Protein AF-A0A958K4S9-F1 (afdb_monomer_lite)

Sequence (139 aa):
MEEVFLGNISHLLQGVPLVGGSAGDDLQFNKTFVYSRGAFHQDAAVLLLVETNLKVEPFKFQHFKPSDSDMVITSADPKTRRVFEIDGAPAAEEYARILGLPIDDLTPQVFSTYPVMLQIGLNWYVRSIQKVNEDGSLT

Foldseek 3Di:
DVVVVVVVVCVVVPPPDDDDDDADDPLPPPFGWDDDDHDTDGPDDDDDDDDDPDDDDDDDDDPDDDDPDDKDQPDDDVVVGKGQDIPRHGPLVVVCVVVVHDSVPPDQVVQVVDFDWDDDPNDIDTDGFSDQDPNSITD

pLDDT: mean 91.51, std 5.15, range [65.31, 98.38]

Secondary structure (DSSP, 8-state):
-HHHHHHHHHHHSTT----------TT--S---EEETTEEESS---------SS--------S----S----EEEEETTTTEEEEETTEEHHHHHHHHHT--GGG--HHHHHHS-EEEEETTEEEEE----B-TTS-B-

Structure (mmCIF, N/CA/C/O backbone):
data_AF-A0A958K4S9-F1
#
_entry.id   AF-A0A958K4S9-F1
#
loop_
_atom_site.group_PDB
_atom_site.id
_atom_site.type_symbol
_atom_site.label_atom_id
_atom_site.label_alt_id
_atom_site.label_comp_id
_atom_site.label_asym_id
_atom_site.label_entity_id
_atom_site.label_seq_id
_atom_site.pdbx_PDB_ins_code
_atom_site.Cartn_x
_atom_site.Cartn_y
_atom_site.Cartn_z
_atom_site.occupancy
_atom_site.B_iso_or_equiv
_atom_site.auth_seq_id
_atom_site.auth_comp_id
_atom_site.auth_asym_id
_atom_site.auth_atom_id
_atom_site.pdbx_PDB_model_num
ATOM 1 N N . MET A 1 1 ? 9.932 -5.573 1.567 1.00 65.31 1 MET A N 1
ATOM 2 C CA . MET A 1 1 ? 8.831 -4.639 1.242 1.00 65.31 1 MET A CA 1
ATOM 3 C C . MET A 1 1 ? 9.205 -3.870 -0.015 1.00 65.31 1 MET A C 1
ATOM 5 O O . MET A 1 1 ? 10.329 -3.381 -0.077 1.00 65.31 1 MET A O 1
ATOM 9 N N . GLU A 1 2 ? 8.302 -3.790 -0.994 1.00 75.31 2 GLU A N 1
ATOM 10 C CA . GLU A 1 2 ? 8.536 -3.129 -2.290 1.00 75.31 2 GLU A CA 1
ATOM 11 C C . GLU A 1 2 ? 9.056 -1.693 -2.137 1.00 75.31 2 GLU A C 1
ATOM 13 O O . GLU A 1 2 ? 10.042 -1.342 -2.766 1.00 75.31 2 GLU A O 1
ATOM 18 N N . GLU A 1 3 ? 8.476 -0.891 -1.241 1.00 75.56 3 GLU A N 1
ATOM 19 C CA . GLU A 1 3 ? 8.877 0.510 -1.025 1.00 75.56 3 GLU A CA 1
ATOM 20 C C . GLU A 1 3 ? 10.352 0.669 -0.620 1.00 75.56 3 GLU A C 1
ATOM 22 O O . GLU A 1 3 ? 11.029 1.569 -1.110 1.00 75.56 3 GLU A O 1
ATOM 27 N N . VAL A 1 4 ? 10.891 -0.237 0.206 1.00 80.19 4 VAL A N 1
ATOM 28 C CA . VAL A 1 4 ? 12.322 -0.228 0.575 1.00 80.19 4 VAL A CA 1
ATOM 29 C C . VAL A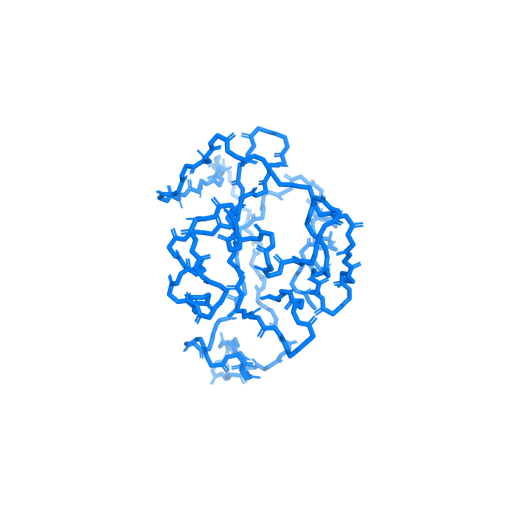 1 4 ? 13.190 -0.621 -0.618 1.00 80.19 4 VAL A C 1
ATOM 31 O O . VAL A 1 4 ? 14.228 -0.009 -0.862 1.00 80.19 4 VAL A O 1
ATOM 34 N N . PHE A 1 5 ? 12.761 -1.629 -1.381 1.00 84.44 5 PHE A N 1
ATOM 35 C CA . PHE A 1 5 ? 13.457 -2.050 -2.594 1.00 84.44 5 PHE A CA 1
ATOM 36 C C . PHE A 1 5 ? 13.496 -0.916 -3.630 1.00 84.44 5 PHE A C 1
ATOM 38 O O . PHE A 1 5 ? 14.576 -0.549 -4.090 1.00 84.44 5 PHE A O 1
ATOM 45 N N . LEU A 1 6 ? 12.349 -0.302 -3.931 1.00 84.00 6 LEU A N 1
ATOM 46 C CA . LEU A 1 6 ? 12.232 0.824 -4.858 1.00 84.00 6 LEU A CA 1
ATOM 47 C C . LEU A 1 6 ? 13.003 2.053 -4.374 1.00 84.00 6 LEU A C 1
ATOM 49 O O . LEU A 1 6 ? 13.672 2.690 -5.182 1.00 84.00 6 LEU A O 1
ATOM 53 N N . GLY A 1 7 ? 12.968 2.364 -3.074 1.00 83.50 7 GLY A N 1
ATOM 54 C CA . GLY A 1 7 ? 13.744 3.460 -2.492 1.00 83.50 7 GLY A CA 1
ATOM 55 C C . GLY A 1 7 ? 15.249 3.279 -2.703 1.00 83.50 7 GLY A C 1
ATOM 56 O O . GLY A 1 7 ? 15.927 4.202 -3.156 1.00 83.50 7 GLY A O 1
ATOM 57 N N . ASN A 1 8 ? 15.761 2.066 -2.472 1.00 87.31 8 ASN A N 1
ATOM 58 C CA . ASN A 1 8 ? 17.168 1.740 -2.704 1.00 87.31 8 ASN A CA 1
ATOM 59 C C . ASN A 1 8 ? 17.541 1.820 -4.192 1.00 87.31 8 ASN A C 1
ATOM 61 O O . ASN A 1 8 ? 18.545 2.438 -4.540 1.00 87.31 8 ASN A O 1
ATOM 65 N N . ILE A 1 9 ? 16.727 1.240 -5.082 1.00 88.38 9 ILE A N 1
ATOM 66 C CA . ILE A 1 9 ? 16.967 1.291 -6.533 1.00 88.38 9 ILE A CA 1
ATOM 67 C C . ILE A 1 9 ? 16.919 2.732 -7.054 1.00 88.38 9 ILE A C 1
ATOM 69 O O . ILE A 1 9 ? 17.806 3.144 -7.799 1.00 88.38 9 ILE A O 1
ATOM 73 N N . SER A 1 10 ? 15.933 3.522 -6.626 1.00 86.12 10 SER A N 1
ATOM 74 C CA . SER A 1 10 ? 15.805 4.931 -7.009 1.00 86.12 10 SER A CA 1
ATOM 75 C C . SER A 1 10 ? 17.003 5.761 -6.560 1.00 86.12 10 SER A C 1
ATOM 77 O O . SER A 1 10 ? 17.419 6.662 -7.286 1.00 86.12 10 SER A O 1
ATOM 79 N N . HIS A 1 11 ? 17.558 5.475 -5.380 1.00 87.12 11 HIS A N 1
ATOM 80 C CA . HIS A 1 11 ? 18.754 6.154 -4.892 1.00 87.12 11 HIS A CA 1
ATOM 81 C C . HIS A 1 11 ? 19.996 5.801 -5.723 1.00 87.12 11 HIS A C 1
ATOM 83 O O . HIS A 1 11 ? 20.815 6.675 -5.998 1.00 87.12 11 HIS A O 1
ATOM 89 N N . LEU A 1 12 ? 20.123 4.543 -6.155 1.00 88.19 12 LEU A N 1
ATOM 90 C CA . LEU A 1 12 ? 21.248 4.074 -6.971 1.00 88.19 12 LEU A CA 1
ATOM 91 C C . LEU A 1 12 ? 21.193 4.589 -8.415 1.00 88.19 12 LEU A C 1
ATOM 93 O O . LEU A 1 12 ? 22.230 4.916 -8.983 1.00 88.19 12 LEU A O 1
ATOM 97 N N . LEU A 1 13 ? 19.998 4.665 -9.007 1.00 87.31 13 LEU A N 1
ATOM 98 C CA . LEU A 1 13 ? 19.804 5.024 -10.417 1.00 87.31 13 LEU A CA 1
ATOM 99 C C . LEU A 1 13 ? 19.567 6.525 -10.661 1.00 87.31 13 LEU A C 1
ATOM 101 O O . LEU A 1 13 ? 19.272 6.905 -11.786 1.00 87.31 13 LEU A O 1
ATOM 105 N N . GLN A 1 14 ? 19.664 7.358 -9.619 1.00 83.25 14 GLN A N 1
ATOM 106 C CA . GLN A 1 14 ? 19.639 8.833 -9.629 1.00 83.25 14 GLN A CA 1
ATOM 107 C C . GLN A 1 14 ? 19.041 9.494 -10.885 1.00 83.25 14 GLN A C 1
ATOM 109 O O . GLN A 1 14 ? 19.751 9.892 -11.806 1.00 83.25 14 GLN A O 1
ATOM 114 N N . GLY A 1 15 ? 17.719 9.669 -10.893 1.00 81.88 15 GLY A N 1
ATOM 115 C CA . GLY A 1 15 ? 17.017 10.411 -11.947 1.00 81.88 15 GLY A CA 1
ATOM 116 C C . GLY A 1 15 ? 16.541 9.567 -13.131 1.00 81.88 15 GLY A C 1
ATOM 117 O O . GLY A 1 15 ? 15.809 10.089 -13.970 1.00 81.88 15 GLY A O 1
ATOM 118 N N . VAL A 1 16 ? 16.870 8.272 -13.186 1.00 88.44 16 VAL A N 1
ATOM 119 C CA . VAL A 1 16 ? 16.235 7.340 -14.130 1.00 88.44 16 VAL A CA 1
ATOM 120 C C . VAL A 1 16 ? 14.779 7.088 -13.704 1.00 88.44 16 VAL A C 1
ATOM 122 O O . VAL A 1 16 ? 14.547 6.681 -12.561 1.00 88.44 16 VAL A O 1
ATOM 125 N N . PRO A 1 17 ? 13.786 7.300 -14.591 1.00 86.88 17 PRO A N 1
ATOM 126 C CA . PRO A 1 17 ? 12.392 6.988 -14.295 1.00 86.88 17 PRO A CA 1
ATOM 127 C C . PRO A 1 17 ? 12.197 5.503 -13.973 1.00 86.88 17 PRO A C 1
ATOM 129 O O . PRO A 1 17 ? 12.688 4.634 -14.692 1.00 86.88 17 PRO A O 1
ATOM 132 N N . LEU A 1 18 ? 11.433 5.214 -12.921 1.00 87.50 18 LEU A N 1
ATOM 133 C CA . LEU A 1 18 ? 11.088 3.854 -12.511 1.00 87.50 18 LEU A CA 1
ATOM 134 C C . LEU A 1 18 ? 9.596 3.605 -12.718 1.00 87.50 18 LEU A C 1
ATOM 136 O O . LEU A 1 18 ? 8.760 4.399 -12.288 1.00 87.50 18 LEU A O 1
ATOM 140 N N . VAL A 1 19 ? 9.270 2.483 -13.358 1.00 88.38 19 VAL A N 1
ATOM 141 C CA . VAL A 1 19 ? 7.898 2.003 -13.553 1.00 88.38 19 VAL A CA 1
ATOM 142 C C . VAL A 1 19 ? 7.860 0.517 -13.218 1.00 88.38 19 VAL A C 1
ATOM 144 O O . VAL A 1 19 ? 8.732 -0.238 -13.641 1.00 88.38 19 VAL A O 1
ATOM 147 N N . GLY A 1 20 ? 6.853 0.100 -12.457 1.00 88.19 20 GLY A N 1
ATOM 148 C CA . GLY A 1 20 ? 6.682 -1.282 -12.028 1.00 88.19 20 GLY A CA 1
ATOM 149 C C . GLY A 1 20 ? 5.554 -1.420 -11.012 1.00 88.19 20 GLY A C 1
ATOM 150 O O . GLY A 1 20 ? 4.744 -0.507 -10.847 1.00 88.19 20 GLY A O 1
ATOM 151 N N . GLY A 1 21 ? 5.522 -2.566 -10.340 1.00 87.44 21 GLY A N 1
ATOM 152 C CA . GLY A 1 21 ? 4.604 -2.844 -9.243 1.00 87.44 21 GLY A CA 1
ATOM 153 C C . GLY A 1 21 ? 4.897 -4.192 -8.588 1.00 87.44 21 GLY A C 1
ATOM 154 O O . GLY A 1 21 ? 5.643 -5.013 -9.133 1.00 87.44 21 GLY A O 1
ATOM 155 N N . SER A 1 22 ? 4.284 -4.430 -7.432 1.00 88.94 22 SER A N 1
ATOM 156 C CA . SER A 1 22 ? 4.290 -5.734 -6.767 1.00 88.94 22 SER A CA 1
ATOM 157 C C . SER A 1 22 ? 3.512 -6.802 -7.536 1.00 88.94 22 SER A C 1
ATOM 159 O O . SER A 1 22 ? 2.521 -6.524 -8.213 1.00 88.94 22 SER A O 1
ATOM 161 N N . ALA A 1 23 ? 3.925 -8.057 -7.358 1.00 91.81 23 ALA A N 1
ATOM 162 C CA . ALA A 1 23 ? 3.098 -9.205 -7.706 1.00 91.81 23 ALA A CA 1
ATOM 163 C C . ALA A 1 23 ? 1.878 -9.285 -6.771 1.00 91.81 23 ALA A C 1
ATOM 165 O O . ALA A 1 23 ? 1.987 -8.974 -5.585 1.00 91.81 23 ALA A O 1
ATOM 166 N N . GLY A 1 24 ? 0.735 -9.717 -7.303 1.00 89.56 24 GLY A N 1
ATOM 167 C CA . GLY A 1 24 ? -0.499 -9.950 -6.549 1.00 89.56 24 GLY A CA 1
ATOM 168 C C . GLY A 1 24 ? -0.878 -11.429 -6.518 1.00 89.56 24 GLY A C 1
ATOM 169 O O . GLY A 1 24 ? -0.353 -12.226 -7.295 1.00 89.56 24 GLY A O 1
ATOM 170 N N . ASP A 1 25 ? -1.793 -11.787 -5.624 1.00 91.25 25 ASP A N 1
ATOM 171 C CA . ASP A 1 25 ? -2.269 -13.157 -5.411 1.00 91.25 25 ASP A CA 1
ATOM 172 C C . ASP A 1 25 ? -3.800 -13.245 -5.354 1.00 91.25 25 ASP A C 1
ATOM 174 O O . ASP A 1 25 ? -4.368 -13.953 -4.530 1.00 91.25 25 ASP A O 1
ATOM 178 N N . ASP A 1 26 ? -4.468 -12.504 -6.242 1.00 87.69 26 ASP A N 1
ATOM 179 C CA . ASP A 1 26 ? -5.932 -12.513 -6.388 1.00 87.69 26 ASP A CA 1
ATOM 180 C C . ASP A 1 26 ? -6.683 -12.200 -5.079 1.00 87.69 26 ASP A C 1
ATOM 182 O O . ASP A 1 26 ? -7.655 -12.855 -4.707 1.00 87.69 26 ASP A O 1
ATOM 186 N N . LEU A 1 27 ? -6.182 -11.196 -4.345 1.00 83.00 27 LEU A N 1
ATOM 187 C CA . LEU A 1 27 ? -6.732 -10.720 -3.067 1.00 83.00 27 LEU A CA 1
ATOM 188 C C . LEU A 1 27 ? -6.743 -11.778 -1.946 1.00 83.00 27 LEU A C 1
ATOM 190 O O . LEU A 1 27 ? -7.425 -11.594 -0.938 1.00 83.00 27 LEU A O 1
ATOM 194 N N . GLN A 1 28 ? -5.985 -12.870 -2.089 1.00 85.38 28 GLN A N 1
ATOM 195 C CA . GLN A 1 28 ? -5.837 -13.882 -1.038 1.00 85.38 28 GLN A CA 1
ATOM 196 C C . GLN A 1 28 ? -4.872 -13.430 0.065 1.00 85.38 28 GLN A C 1
ATOM 198 O O . GLN A 1 28 ? -4.987 -13.885 1.203 1.00 85.38 28 GLN A O 1
ATOM 203 N N . PHE A 1 29 ? -3.932 -12.534 -0.254 1.00 82.44 29 PHE A N 1
ATOM 204 C CA . PHE A 1 29 ? -2.946 -11.960 0.667 1.00 82.44 29 PHE A CA 1
ATOM 205 C C . PHE A 1 29 ? -2.148 -12.999 1.474 1.00 82.44 29 PHE A C 1
ATOM 207 O O . PHE A 1 29 ? -1.806 -12.785 2.636 1.00 82.44 29 PHE A O 1
ATOM 214 N N . ASN A 1 30 ? -1.841 -14.131 0.847 1.00 87.88 30 ASN A N 1
ATOM 215 C CA . ASN A 1 30 ? -1.068 -15.229 1.407 1.00 87.88 30 ASN A CA 1
ATOM 216 C C . ASN A 1 30 ? 0.350 -15.267 0.820 1.00 87.88 30 ASN A C 1
ATOM 218 O O . ASN A 1 30 ? 1.332 -15.222 1.561 1.00 87.88 30 ASN A O 1
ATOM 222 N N . LYS A 1 31 ? 0.478 -15.370 -0.511 1.00 89.88 31 LYS A N 1
ATOM 223 C CA . LYS A 1 31 ? 1.769 -15.562 -1.192 1.00 89.88 31 LYS A CA 1
ATOM 224 C C . LYS A 1 31 ? 1.737 -15.035 -2.615 1.00 89.88 31 LYS A C 1
ATOM 226 O O 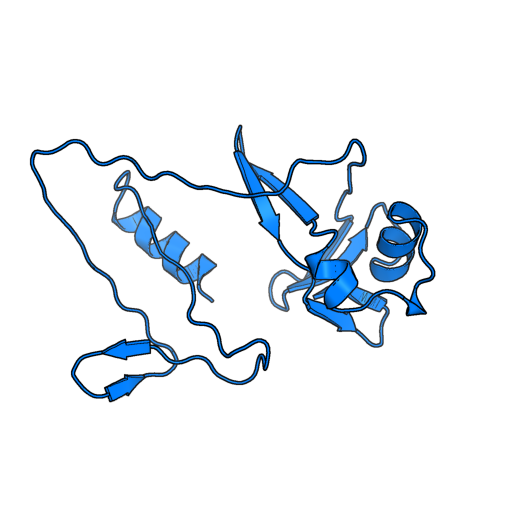. LYS A 1 31 ? 0.926 -15.470 -3.423 1.00 89.88 31 LYS A O 1
ATOM 231 N N . THR A 1 32 ? 2.722 -14.211 -2.948 1.00 93.12 32 THR A N 1
ATOM 232 C CA . THR A 1 32 ? 2.927 -13.692 -4.299 1.00 93.12 32 THR A CA 1
ATOM 233 C C . THR A 1 32 ? 4.148 -14.345 -4.942 1.00 93.12 32 THR A C 1
ATOM 235 O O . THR A 1 32 ? 5.068 -14.809 -4.258 1.00 93.12 32 THR A O 1
ATOM 238 N N . PHE A 1 33 ? 4.141 -14.422 -6.272 1.00 94.06 33 PHE A N 1
ATOM 239 C CA . PHE A 1 33 ? 5.199 -15.064 -7.047 1.00 94.06 33 PHE A CA 1
ATOM 240 C C . PHE A 1 33 ? 5.582 -14.201 -8.242 1.00 94.06 33 PHE A C 1
ATOM 242 O O . PHE A 1 33 ? 4.732 -13.580 -8.877 1.00 94.06 33 PHE A O 1
ATOM 249 N N . VAL A 1 34 ? 6.863 -14.230 -8.595 1.00 94.62 34 VAL A N 1
ATOM 250 C CA . VAL A 1 34 ? 7.376 -13.663 -9.842 1.00 94.62 34 VAL A CA 1
ATOM 251 C C . VAL A 1 34 ? 7.851 -14.806 -10.728 1.00 94.62 34 VAL A C 1
ATOM 253 O O . VAL A 1 34 ? 8.641 -15.647 -10.300 1.00 94.62 34 VAL A O 1
ATOM 256 N N . TYR A 1 35 ? 7.372 -14.857 -11.970 1.00 94.19 35 TYR A N 1
ATOM 257 C CA . TYR A 1 35 ? 7.825 -15.849 -12.940 1.00 94.19 35 TYR A CA 1
ATOM 258 C C . TYR A 1 35 ? 9.042 -15.330 -13.705 1.00 94.19 35 TYR A C 1
ATOM 260 O O . TYR A 1 35 ? 8.999 -14.262 -14.314 1.00 94.19 35 TYR A O 1
ATOM 268 N N . SER A 1 36 ? 10.137 -16.087 -13.688 1.00 95.44 36 SER A N 1
ATOM 269 C CA . SER A 1 36 ? 11.348 -15.748 -14.431 1.00 95.44 36 SER A CA 1
ATOM 270 C C . SER A 1 36 ? 12.146 -17.001 -14.767 1.00 95.44 36 SER A C 1
ATOM 272 O O . SER A 1 36 ? 12.303 -17.900 -13.937 1.00 95.44 36 SER A O 1
ATOM 274 N N . ARG A 1 37 ? 12.671 -17.049 -15.998 1.00 93.88 37 ARG A N 1
ATOM 275 C CA . ARG A 1 37 ? 13.534 -18.134 -16.503 1.00 93.88 37 ARG A CA 1
ATOM 276 C C . ARG A 1 37 ? 12.944 -19.540 -16.314 1.00 93.88 37 ARG A C 1
ATOM 278 O O . ARG A 1 37 ? 13.655 -20.462 -15.929 1.00 93.88 37 ARG A O 1
ATOM 285 N N . GLY A 1 38 ? 11.652 -19.712 -16.583 1.00 96.50 38 GLY A N 1
ATOM 286 C CA . GLY A 1 38 ? 11.015 -21.032 -16.537 1.00 96.50 38 GLY A CA 1
ATOM 287 C C . GLY A 1 38 ? 10.447 -21.446 -15.176 1.00 96.50 38 GLY A C 1
ATOM 288 O O . GLY A 1 38 ? 9.831 -22.504 -15.102 1.00 96.50 38 GLY A O 1
ATOM 289 N N . ALA A 1 39 ? 10.617 -20.647 -14.116 1.00 97.06 39 ALA A N 1
ATOM 290 C CA . ALA A 1 39 ? 10.197 -21.001 -12.759 1.00 97.06 39 ALA A CA 1
ATOM 291 C C . ALA A 1 39 ? 9.516 -19.838 -12.017 1.00 97.06 39 ALA A C 1
ATOM 293 O O . ALA A 1 39 ? 9.717 -18.667 -12.348 1.00 97.06 39 ALA A O 1
ATOM 294 N N . PHE A 1 40 ? 8.726 -20.182 -10.997 1.00 96.44 40 PHE A N 1
ATOM 295 C CA . PHE A 1 40 ? 8.124 -19.234 -10.058 1.00 96.44 40 PHE A CA 1
ATOM 296 C C . PHE A 1 40 ? 9.034 -19.034 -8.848 1.00 96.44 40 PHE A C 1
ATOM 298 O O . PHE A 1 40 ? 9.501 -20.005 -8.254 1.00 96.44 40 PHE A O 1
ATOM 305 N N . HIS A 1 41 ? 9.246 -17.776 -8.472 1.00 95.12 41 HIS A N 1
ATOM 306 C CA . HIS A 1 41 ? 10.113 -17.377 -7.366 1.00 95.12 41 HIS A CA 1
ATOM 307 C C . HIS A 1 41 ? 9.316 -16.583 -6.334 1.00 95.12 41 HIS A C 1
ATOM 309 O O . HIS A 1 41 ? 8.481 -15.753 -6.699 1.00 95.12 41 HIS A O 1
ATOM 315 N N . GLN A 1 42 ? 9.594 -16.831 -5.056 1.00 93.69 42 GLN A N 1
ATOM 316 C CA . GLN A 1 42 ? 9.120 -16.018 -3.934 1.00 93.69 42 GLN A CA 1
ATOM 317 C C . GLN A 1 42 ? 10.228 -15.069 -3.478 1.00 93.69 42 GLN A C 1
ATOM 319 O O . GLN A 1 42 ? 11.397 -15.315 -3.774 1.00 93.69 42 GLN A O 1
ATOM 324 N N . ASP A 1 43 ? 9.858 -13.992 -2.779 1.00 90.88 43 ASP A N 1
ATOM 325 C CA . ASP A 1 43 ? 10.801 -12.997 -2.241 1.00 90.88 43 ASP A CA 1
ATOM 326 C C . ASP A 1 43 ? 11.785 -12.461 -3.296 1.00 90.88 43 ASP A C 1
ATOM 328 O O . ASP A 1 43 ? 12.954 -12.184 -3.030 1.00 90.88 43 ASP A O 1
ATOM 332 N N . ALA A 1 44 ? 11.291 -12.328 -4.527 1.00 92.19 44 ALA A N 1
ATOM 333 C CA . ALA A 1 44 ? 12.076 -11.983 -5.698 1.00 92.19 44 ALA A CA 1
ATOM 334 C C . ALA A 1 44 ? 11.497 -10.760 -6.411 1.00 92.19 44 ALA A C 1
ATOM 336 O O . ALA A 1 44 ? 10.298 -10.490 -6.365 1.00 92.19 44 ALA A O 1
ATOM 337 N N . ALA A 1 45 ? 12.366 -10.051 -7.125 1.00 91.81 45 ALA A N 1
ATOM 338 C CA . ALA A 1 45 ? 12.003 -8.973 -8.031 1.00 91.81 45 ALA A CA 1
ATOM 339 C C . ALA A 1 45 ? 12.727 -9.171 -9.367 1.00 91.81 45 ALA A C 1
ATOM 341 O O . ALA A 1 45 ? 13.847 -9.685 -9.409 1.00 91.81 45 ALA A O 1
ATOM 342 N N . VAL A 1 46 ? 12.094 -8.750 -10.461 1.00 92.06 46 VAL A N 1
ATOM 343 C CA . VAL A 1 46 ? 12.727 -8.671 -11.782 1.00 92.06 46 VAL A CA 1
ATOM 344 C C . VAL A 1 46 ? 12.933 -7.200 -12.109 1.00 92.06 46 VAL A C 1
ATOM 346 O O . VAL A 1 46 ? 11.990 -6.416 -12.065 1.00 92.06 46 VAL A O 1
ATOM 349 N N . LEU A 1 47 ? 14.171 -6.838 -12.436 1.00 91.75 47 LEU A N 1
ATOM 350 C CA . LEU A 1 47 ? 14.550 -5.490 -12.839 1.00 91.75 47 LEU A CA 1
ATOM 351 C C . LEU A 1 47 ? 14.979 -5.506 -14.309 1.00 91.75 47 LEU A C 1
ATOM 353 O O . LEU A 1 47 ? 15.802 -6.334 -14.703 1.00 91.75 47 LEU A O 1
ATOM 357 N N . LEU A 1 48 ? 14.444 -4.575 -15.098 1.00 92.25 48 LEU A N 1
ATOM 358 C CA . LEU A 1 48 ? 14.863 -4.317 -16.472 1.00 92.25 48 LEU A CA 1
ATOM 359 C C . LEU A 1 48 ? 15.385 -2.883 -16.561 1.00 92.25 48 LEU A C 1
ATOM 361 O O . LEU A 1 48 ? 14.646 -1.942 -16.280 1.00 92.25 48 LEU A O 1
ATOM 365 N N . LEU A 1 49 ? 16.643 -2.725 -16.970 1.00 92.25 49 LEU A N 1
ATOM 366 C CA . LEU A 1 49 ? 17.213 -1.426 -17.313 1.00 92.25 49 LEU A CA 1
ATOM 367 C C . LEU A 1 49 ? 17.216 -1.289 -18.834 1.00 92.25 49 LEU A C 1
ATOM 369 O O . LEU A 1 49 ? 17.737 -2.159 -19.532 1.00 92.25 49 LEU A O 1
ATOM 373 N N . VAL A 1 50 ? 16.621 -0.211 -19.337 1.00 92.50 50 VAL A N 1
ATOM 374 C CA . VAL A 1 50 ? 16.534 0.075 -20.770 1.00 92.50 50 VAL A CA 1
ATOM 375 C C . VAL A 1 50 ? 17.296 1.357 -21.058 1.00 92.50 50 VAL A C 1
ATOM 377 O O . VAL A 1 50 ? 16.996 2.401 -20.485 1.00 92.50 50 VAL A O 1
ATOM 380 N N . GLU A 1 51 ? 18.257 1.273 -21.970 1.00 93.00 51 GLU A N 1
ATOM 381 C CA . GLU A 1 51 ? 18.942 2.428 -22.540 1.00 93.00 51 GLU A CA 1
ATOM 382 C C . GLU A 1 51 ? 18.408 2.672 -23.953 1.00 93.00 51 GLU A C 1
ATOM 384 O O . GLU A 1 51 ? 18.281 1.749 -24.760 1.00 93.00 51 GLU A O 1
ATOM 389 N N . THR A 1 52 ? 18.058 3.918 -24.255 1.00 93.56 52 THR A N 1
ATOM 390 C CA . THR A 1 52 ? 17.558 4.313 -25.570 1.00 93.56 52 THR A CA 1
ATOM 391 C C . THR A 1 52 ? 17.894 5.774 -25.846 1.00 93.56 52 THR A C 1
ATOM 393 O O . THR A 1 52 ? 18.036 6.576 -24.927 1.00 93.56 52 THR A O 1
ATOM 396 N N . ASN A 1 53 ? 18.002 6.130 -27.125 1.00 95.81 53 ASN A N 1
ATOM 397 C CA . ASN A 1 53 ? 18.118 7.514 -27.586 1.00 95.81 53 ASN A CA 1
ATOM 398 C C . ASN A 1 53 ? 16.753 8.218 -27.722 1.00 95.81 53 ASN A C 1
ATOM 400 O O . ASN A 1 53 ? 16.701 9.385 -28.111 1.00 95.81 53 ASN A O 1
ATOM 404 N N . LEU A 1 54 ? 15.650 7.516 -27.446 1.00 94.62 54 LEU A N 1
ATOM 405 C CA . LEU A 1 54 ? 14.300 8.070 -27.458 1.00 94.62 54 LEU A CA 1
ATOM 406 C C . LEU A 1 54 ? 13.952 8.718 -26.114 1.00 94.62 54 LEU A C 1
ATOM 408 O O . LEU A 1 54 ? 14.434 8.313 -25.058 1.00 94.62 54 LEU A O 1
ATOM 412 N N . LYS A 1 55 ? 13.049 9.704 -26.144 1.00 90.25 55 LYS A N 1
ATOM 413 C CA . LYS A 1 55 ? 12.468 10.266 -24.921 1.00 90.25 55 LYS A CA 1
ATOM 414 C C . LYS A 1 55 ? 11.533 9.237 -24.281 1.00 90.25 55 LYS A C 1
ATOM 416 O O . LYS A 1 55 ? 10.627 8.740 -24.946 1.00 90.25 55 LYS A O 1
ATOM 421 N N . VAL A 1 56 ? 11.728 8.965 -22.992 1.00 88.81 56 VAL A N 1
ATOM 422 C CA . VAL A 1 56 ? 10.868 8.085 -22.190 1.00 88.81 56 VAL A CA 1
ATOM 423 C C . VAL A 1 56 ? 10.150 8.920 -21.139 1.00 88.81 56 VAL A C 1
ATOM 425 O O . VAL A 1 56 ? 10.791 9.645 -20.381 1.00 88.81 56 VAL A O 1
ATOM 428 N N . GLU A 1 57 ? 8.824 8.807 -21.083 1.00 88.56 57 GLU A N 1
ATOM 429 C CA . GLU A 1 57 ? 7.997 9.473 -20.076 1.00 88.56 57 GLU A CA 1
ATOM 430 C C . GLU A 1 57 ? 7.036 8.463 -19.439 1.00 88.56 57 GLU A C 1
ATOM 432 O O . GLU A 1 57 ? 6.222 7.865 -20.150 1.00 88.56 57 GLU A O 1
ATOM 437 N N . PRO A 1 58 ? 7.108 8.242 -18.114 1.00 86.38 58 PRO A N 1
ATOM 438 C CA . PRO A 1 58 ? 6.109 7.442 -17.430 1.00 86.38 58 PRO A CA 1
ATOM 439 C C . PRO A 1 58 ? 4.781 8.198 -17.422 1.00 86.38 58 PRO A C 1
ATOM 441 O O . PRO A 1 58 ? 4.723 9.383 -17.093 1.00 86.38 58 PRO A O 1
ATOM 444 N N . PHE A 1 59 ? 3.698 7.499 -17.732 1.00 86.31 59 PHE A N 1
ATOM 445 C CA . PHE A 1 59 ? 2.349 8.016 -17.559 1.00 86.31 59 PHE A CA 1
ATOM 446 C C . PHE A 1 59 ? 1.564 7.079 -16.648 1.00 86.31 59 PHE A C 1
ATOM 448 O O . PHE A 1 59 ? 1.799 5.872 -16.603 1.00 86.31 59 PHE A O 1
ATOM 455 N N . LYS A 1 60 ? 0.623 7.651 -15.903 1.00 85.25 60 LYS A N 1
ATOM 456 C CA . LYS A 1 60 ? -0.274 6.918 -15.018 1.00 85.25 60 LYS A CA 1
ATOM 457 C C . LYS A 1 60 ? -1.703 7.292 -15.360 1.00 85.25 60 LYS A C 1
ATOM 459 O O . LYS A 1 60 ? -2.009 8.467 -15.543 1.00 85.25 60 LYS A O 1
ATOM 464 N N . PHE A 1 61 ? -2.577 6.297 -15.364 1.00 86.25 61 PHE A N 1
ATOM 465 C CA . PHE A 1 61 ? -4.013 6.493 -15.448 1.00 86.25 61 PHE A CA 1
ATOM 466 C C . PHE A 1 61 ? -4.674 5.992 -14.161 1.00 86.25 61 PHE A C 1
ATOM 468 O O . PHE A 1 61 ? -4.310 4.938 -13.646 1.00 86.25 61 PHE A O 1
ATOM 475 N N . GLN A 1 62 ? -5.610 6.766 -13.616 1.00 86.88 62 GLN A N 1
ATOM 476 C CA . GLN A 1 62 ? -6.414 6.378 -12.457 1.00 86.88 62 GLN A CA 1
ATOM 477 C C . GLN A 1 62 ? -7.831 6.932 -12.610 1.00 86.88 62 GLN A C 1
ATOM 479 O O . GLN A 1 62 ? -8.017 8.022 -13.148 1.00 86.88 62 GLN A O 1
ATOM 484 N N . HIS A 1 63 ? -8.818 6.197 -12.105 1.00 89.25 63 HIS A N 1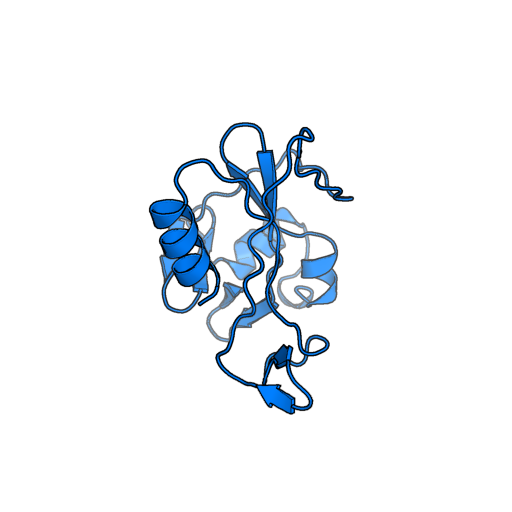
ATOM 485 C CA . HIS A 1 63 ? -10.233 6.570 -12.199 1.00 89.25 63 HIS A CA 1
ATOM 486 C C . HIS A 1 63 ? -10.751 7.355 -10.985 1.00 89.25 63 HIS A C 1
ATOM 488 O O . HIS A 1 63 ? -11.917 7.738 -10.956 1.00 89.25 63 HIS A O 1
ATOM 494 N N . PHE A 1 64 ? -9.890 7.615 -9.998 1.00 91.25 64 PHE A N 1
ATOM 495 C CA . PHE A 1 64 ? -10.252 8.283 -8.750 1.00 91.25 64 PHE A CA 1
ATOM 496 C C . PHE A 1 64 ? -9.879 9.765 -8.758 1.00 91.25 64 PHE A C 1
ATOM 498 O O . PHE A 1 64 ? -8.809 10.152 -9.248 1.00 91.25 64 PHE A O 1
ATOM 505 N N . LYS A 1 65 ? -10.757 10.572 -8.159 1.00 91.12 65 LYS A N 1
ATOM 506 C CA . LYS A 1 65 ? -10.554 11.991 -7.858 1.00 91.12 65 LYS A CA 1
ATOM 507 C C . LYS A 1 65 ? -10.638 12.191 -6.341 1.00 91.12 65 LYS A C 1
ATOM 509 O O . LYS A 1 65 ? -11.441 11.495 -5.721 1.00 91.12 65 LYS A O 1
ATOM 514 N N . PRO A 1 66 ? -9.839 13.105 -5.765 1.00 90.94 66 PRO A N 1
ATOM 515 C CA . PRO A 1 66 ? -9.935 13.418 -4.344 1.00 90.94 66 PRO A CA 1
ATOM 516 C C . PRO A 1 66 ? -11.324 13.976 -4.012 1.00 90.94 66 PRO A C 1
ATOM 518 O O . PRO A 1 66 ? -11.919 14.688 -4.825 1.00 90.94 66 PRO A O 1
ATOM 521 N N . SER A 1 67 ? -11.830 13.623 -2.832 1.00 91.62 67 SER A N 1
ATOM 522 C CA . SER A 1 67 ? -12.991 14.260 -2.207 1.00 91.62 67 SER A CA 1
ATOM 523 C C . SER A 1 67 ? -12.611 15.601 -1.577 1.00 91.62 67 SER A C 1
ATOM 525 O O . SER A 1 67 ? -11.432 15.908 -1.436 1.00 91.62 67 SER A O 1
ATOM 527 N N . ASP A 1 68 ? -13.614 16.352 -1.121 1.00 91.06 68 ASP A N 1
ATOM 528 C CA . ASP A 1 68 ? -13.416 17.579 -0.333 1.00 91.06 68 ASP A CA 1
ATOM 529 C C . ASP A 1 68 ? -13.060 17.298 1.144 1.00 91.06 68 ASP A C 1
ATOM 531 O O . ASP A 1 68 ? -12.831 18.222 1.922 1.00 91.06 68 ASP A O 1
ATOM 535 N N . SER A 1 69 ? -13.058 16.026 1.552 1.00 91.19 69 SER A N 1
ATOM 536 C CA . SER A 1 69 ? -12.687 15.589 2.898 1.00 91.19 69 SER A CA 1
ATOM 537 C C . SER A 1 69 ? -11.203 15.252 2.969 1.00 91.19 69 SER A C 1
ATOM 539 O O . SER A 1 69 ? -10.750 14.314 2.310 1.00 91.19 69 SER A O 1
ATOM 541 N N . ASP A 1 70 ? -10.485 15.984 3.815 1.00 92.19 70 ASP A N 1
ATOM 542 C CA . ASP A 1 70 ? -9.124 15.658 4.224 1.00 92.19 70 ASP A CA 1
ATOM 543 C C . ASP A 1 70 ? -9.143 14.777 5.480 1.00 92.19 70 ASP A C 1
ATOM 545 O O . ASP A 1 70 ? -10.054 14.871 6.300 1.00 92.19 70 ASP A O 1
ATOM 549 N N . MET A 1 71 ? -8.122 13.932 5.619 1.00 93.81 71 MET A N 1
ATOM 550 C CA . MET A 1 71 ? -7.899 13.059 6.774 1.00 93.81 71 MET A CA 1
ATOM 551 C C . MET A 1 71 ? -6.450 13.184 7.224 1.00 93.81 71 MET A C 1
ATOM 553 O O . MET A 1 71 ? -5.533 13.130 6.395 1.00 93.81 71 MET A O 1
ATOM 557 N N . VAL A 1 72 ? -6.220 13.278 8.529 1.00 95.56 72 VAL A N 1
ATOM 558 C CA . VAL A 1 72 ? -4.881 13.279 9.119 1.00 95.56 72 VAL A CA 1
ATOM 559 C C . VAL A 1 72 ? -4.663 11.983 9.882 1.00 95.56 72 VAL A C 1
ATOM 561 O O . VAL A 1 72 ? -5.360 11.676 10.841 1.00 95.56 72 VAL A O 1
ATOM 564 N N . ILE A 1 73 ? -3.639 11.224 9.494 1.00 95.56 73 ILE A N 1
ATOM 565 C CA . ILE A 1 73 ? -3.199 10.069 10.280 1.00 95.56 73 ILE A CA 1
ATOM 566 C C . ILE A 1 73 ? -2.504 10.582 11.544 1.00 95.56 73 ILE A C 1
ATOM 568 O O . ILE A 1 73 ? -1.408 11.139 11.457 1.00 95.56 73 ILE A O 1
ATOM 572 N N . THR A 1 74 ? -3.124 10.397 12.711 1.00 97.50 74 THR A N 1
ATOM 573 C CA . THR A 1 74 ? -2.582 10.879 13.996 1.00 97.50 74 THR A CA 1
ATOM 574 C C . THR A 1 74 ? -1.807 9.807 14.756 1.00 97.50 74 THR A C 1
ATOM 576 O O . THR A 1 74 ? -0.910 10.143 15.527 1.00 97.50 74 THR A O 1
ATOM 579 N N . SER A 1 75 ? -2.071 8.522 14.491 1.00 97.88 75 SER A N 1
ATOM 580 C CA . SER A 1 75 ? -1.328 7.399 15.072 1.00 97.88 75 SER A CA 1
ATOM 581 C C . SER A 1 75 ? -1.273 6.206 14.117 1.00 97.88 75 SER A C 1
ATOM 583 O O . SER A 1 75 ? -2.296 5.747 13.607 1.00 97.88 75 SER A O 1
ATOM 585 N N . ALA A 1 76 ? -0.070 5.685 13.867 1.00 97.06 76 ALA A N 1
ATOM 586 C CA . ALA A 1 76 ? 0.164 4.533 12.998 1.00 97.06 76 ALA A CA 1
ATOM 587 C C . ALA A 1 76 ? 1.489 3.826 13.330 1.00 97.06 76 ALA A C 1
ATOM 589 O O . ALA A 1 76 ? 2.433 4.448 13.818 1.00 97.06 76 ALA A O 1
ATOM 590 N N . ASP A 1 77 ? 1.583 2.540 12.992 1.00 96.25 77 ASP A N 1
ATOM 591 C CA . ASP A 1 77 ? 2.834 1.784 12.925 1.00 96.25 77 ASP A CA 1
ATOM 592 C C . ASP A 1 77 ? 3.177 1.448 11.459 1.00 96.25 77 ASP A C 1
ATOM 594 O O . ASP A 1 77 ? 2.609 0.518 10.872 1.00 96.25 77 ASP A O 1
ATOM 598 N N . PRO A 1 78 ? 4.151 2.154 10.855 1.00 89.00 78 PRO A N 1
ATOM 599 C CA . PRO A 1 78 ? 4.580 1.899 9.484 1.00 89.00 78 PRO A CA 1
ATOM 600 C C . PRO A 1 78 ? 5.181 0.507 9.260 1.00 89.00 78 PRO A C 1
ATOM 602 O O . PRO A 1 78 ? 5.146 0.008 8.136 1.00 89.00 78 PRO A O 1
ATOM 605 N N . LYS A 1 79 ? 5.748 -0.133 10.296 1.00 88.56 79 LYS A N 1
ATOM 606 C CA . LYS A 1 79 ? 6.389 -1.451 10.151 1.00 88.56 79 LYS A CA 1
ATOM 607 C C . LYS A 1 79 ? 5.359 -2.545 9.925 1.00 88.56 79 LYS A C 1
ATOM 609 O O . LYS A 1 79 ? 5.579 -3.422 9.094 1.00 88.56 79 LYS A O 1
ATOM 614 N N . THR A 1 80 ? 4.248 -2.483 10.655 1.00 89.56 80 THR A N 1
ATOM 615 C CA . THR A 1 80 ? 3.124 -3.416 10.507 1.00 89.56 80 THR A CA 1
ATOM 616 C C . THR A 1 80 ? 2.053 -2.911 9.543 1.00 89.56 80 THR A C 1
ATOM 618 O O . THR A 1 80 ? 1.123 -3.653 9.246 1.00 89.56 80 THR A O 1
ATOM 621 N N . ARG A 1 81 ? 2.215 -1.691 9.006 1.00 90.81 81 ARG A N 1
ATOM 622 C CA . ARG A 1 81 ? 1.266 -1.014 8.106 1.00 90.81 81 ARG A CA 1
ATOM 623 C C . ARG A 1 81 ? -0.116 -0.852 8.745 1.00 90.81 81 ARG A C 1
ATOM 625 O O . ARG A 1 81 ? -1.129 -1.035 8.081 1.00 90.81 81 ARG A O 1
ATOM 632 N N . ARG A 1 82 ? -0.149 -0.525 10.03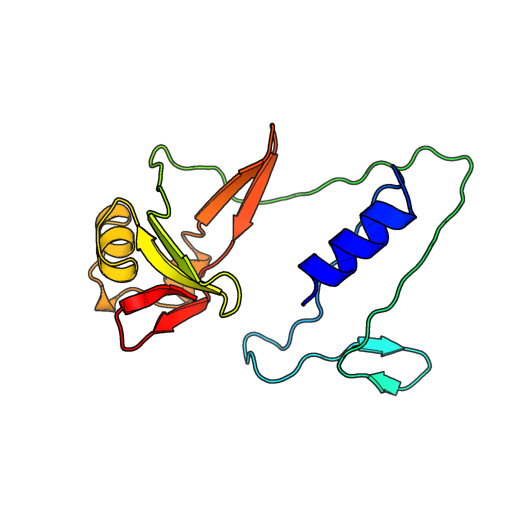8 1.00 96.06 82 ARG A N 1
ATOM 633 C CA . ARG A 1 82 ? -1.392 -0.340 10.797 1.00 96.06 82 ARG A CA 1
ATOM 634 C C . ARG A 1 82 ? -1.621 1.127 11.099 1.00 96.06 82 ARG A C 1
ATOM 636 O O . ARG A 1 82 ? -0.724 1.796 11.605 1.00 96.06 82 ARG A O 1
ATOM 643 N N . VAL A 1 83 ? -2.822 1.609 10.819 1.00 97.44 83 VAL A N 1
ATOM 644 C CA . VAL A 1 83 ? -3.304 2.933 11.217 1.00 97.44 83 VAL A CA 1
ATOM 645 C C . VAL A 1 83 ? -4.215 2.751 12.421 1.00 97.44 83 VAL A C 1
ATOM 647 O O . VAL A 1 83 ? -5.224 2.056 12.324 1.00 97.44 83 VAL A O 1
ATOM 650 N N . PHE A 1 84 ? -3.853 3.354 13.549 1.00 98.25 84 PHE A N 1
ATOM 651 C CA . PHE A 1 84 ? -4.619 3.269 14.793 1.00 98.25 84 PHE A CA 1
ATOM 652 C C . PHE A 1 84 ? -5.589 4.436 14.944 1.00 98.25 84 PHE A C 1
ATOM 654 O O . PHE A 1 84 ? -6.702 4.235 15.423 1.00 98.25 84 PHE A O 1
ATOM 661 N N . GLU A 1 85 ? -5.196 5.629 14.493 1.00 98.38 85 GLU A N 1
ATOM 662 C CA . GLU A 1 85 ? -6.024 6.827 14.612 1.00 98.38 85 GLU A CA 1
ATOM 663 C C . GLU A 1 85 ? -6.018 7.683 13.345 1.00 98.38 85 GLU A C 1
ATOM 665 O O . GLU A 1 85 ? -4.983 7.863 12.688 1.00 98.38 85 GLU A O 1
ATOM 670 N N . ILE A 1 86 ? -7.189 8.248 13.061 1.00 97.75 86 ILE A N 1
ATOM 671 C CA . ILE A 1 86 ? -7.440 9.269 12.045 1.00 97.75 86 ILE A CA 1
ATOM 672 C C . ILE A 1 86 ? -8.099 10.448 12.766 1.00 97.75 86 ILE A C 1
ATOM 674 O O . ILE A 1 86 ? -8.998 10.245 13.576 1.00 97.75 86 ILE A O 1
ATOM 678 N N . ASP A 1 87 ? -7.609 11.664 12.528 1.00 96.81 87 ASP A N 1
ATOM 679 C CA . ASP A 1 87 ? -8.122 12.917 13.099 1.00 96.81 87 ASP A CA 1
ATOM 680 C C . ASP A 1 87 ? -8.284 12.903 14.637 1.00 96.81 87 ASP A C 1
ATOM 682 O O . ASP A 1 87 ? -9.123 13.598 15.208 1.00 96.81 87 ASP A O 1
ATOM 686 N N . GLY A 1 88 ? -7.439 12.132 15.333 1.00 97.19 88 GLY A N 1
ATOM 687 C CA . GLY A 1 88 ? -7.455 11.991 16.793 1.00 97.19 88 GLY A CA 1
ATOM 688 C C . GLY A 1 88 ? -8.518 11.030 17.339 1.00 97.19 88 GLY A C 1
ATOM 689 O O . GLY A 1 88 ? -8.732 10.999 18.551 1.00 97.19 88 GLY A O 1
ATOM 690 N N . ALA A 1 89 ? -9.177 10.256 16.475 1.00 97.81 89 ALA A N 1
ATOM 691 C CA . ALA A 1 89 ? -10.174 9.247 16.823 1.00 97.81 89 ALA A CA 1
ATOM 692 C C . ALA A 1 89 ? -9.776 7.853 16.288 1.00 97.81 89 ALA A C 1
ATOM 694 O O . ALA A 1 89 ? -8.925 7.760 15.396 1.00 97.81 89 ALA A O 1
ATOM 695 N N . PRO A 1 90 ? -10.359 6.752 16.810 1.00 98.12 90 PRO A N 1
ATOM 696 C CA . PRO A 1 90 ? -10.075 5.400 16.326 1.00 98.12 90 PRO A CA 1
ATOM 697 C C . PRO A 1 90 ? -10.282 5.275 14.812 1.00 98.12 90 PRO A C 1
ATOM 699 O O . PRO A 1 90 ? -11.311 5.687 14.279 1.00 98.12 90 PRO A O 1
ATOM 702 N N . ALA A 1 91 ? -9.305 4.691 14.113 1.00 97.94 91 ALA A N 1
ATOM 703 C CA . ALA A 1 91 ? -9.223 4.761 12.654 1.00 97.94 91 ALA A CA 1
ATOM 704 C C . ALA A 1 91 ? -10.472 4.236 11.928 1.00 97.94 91 ALA A C 1
ATOM 706 O O . ALA A 1 91 ? -10.971 4.898 11.020 1.00 97.94 91 ALA A O 1
ATOM 707 N N . ALA A 1 92 ? -10.987 3.063 12.314 1.00 97.81 92 ALA A N 1
ATOM 708 C CA . ALA A 1 92 ? -12.181 2.499 11.685 1.00 97.81 92 ALA A CA 1
ATOM 709 C C . ALA A 1 92 ? -13.442 3.334 11.951 1.00 97.81 92 ALA A C 1
ATOM 711 O O . ALA A 1 92 ? -14.234 3.545 11.036 1.00 97.81 92 ALA A O 1
ATOM 712 N N . GLU A 1 93 ? -13.615 3.838 13.175 1.00 97.94 93 GLU A N 1
ATOM 713 C CA . GLU A 1 93 ? -14.768 4.669 13.539 1.00 97.94 93 GLU A CA 1
ATOM 714 C C . GLU A 1 93 ? -14.765 5.985 12.763 1.00 97.94 93 GLU A C 1
ATOM 716 O O . GLU A 1 93 ? -15.783 6.370 12.186 1.00 97.94 93 GLU A O 1
ATOM 721 N N . GLU A 1 94 ? -13.612 6.648 12.696 1.00 97.62 94 GLU A N 1
ATOM 722 C CA . GLU A 1 94 ? -13.496 7.930 12.013 1.00 97.62 94 GLU A CA 1
ATOM 723 C C . GLU A 1 94 ? -13.653 7.784 10.499 1.00 97.62 94 GLU A C 1
ATOM 725 O O . GLU A 1 94 ? -14.378 8.553 9.867 1.00 97.62 94 GLU A O 1
ATOM 730 N N . TYR A 1 95 ? -13.062 6.744 9.911 1.00 96.94 95 TYR A N 1
ATOM 731 C CA . TYR A 1 95 ? -13.244 6.456 8.493 1.00 96.94 95 TYR A CA 1
ATOM 732 C C . TYR A 1 95 ? -14.716 6.159 8.156 1.00 96.94 95 TYR A C 1
ATOM 734 O O . TYR A 1 95 ? -15.252 6.709 7.192 1.00 96.94 95 TYR A O 1
ATOM 742 N N . ALA A 1 96 ? -15.409 5.363 8.979 1.00 96.94 96 ALA A N 1
ATOM 743 C CA . ALA A 1 96 ? -16.842 5.110 8.825 1.00 96.94 96 ALA A CA 1
ATOM 744 C C . ALA A 1 96 ? -17.666 6.405 8.934 1.00 96.94 96 ALA A C 1
ATOM 746 O O . ALA A 1 96 ? -18.539 6.661 8.099 1.00 96.94 96 ALA A O 1
ATOM 747 N N . ARG A 1 97 ? -17.341 7.269 9.907 1.00 96.62 97 ARG A N 1
ATOM 748 C CA . ARG A 1 97 ? -17.983 8.576 10.108 1.00 96.62 97 ARG A CA 1
ATOM 749 C C . ARG A 1 97 ? -17.829 9.481 8.888 1.00 96.62 97 ARG A C 1
ATOM 751 O O . ARG A 1 97 ? -18.807 10.108 8.483 1.00 96.62 97 ARG A O 1
ATOM 758 N N . ILE A 1 98 ? -16.635 9.543 8.299 1.00 95.31 98 ILE A N 1
ATOM 759 C CA . ILE A 1 98 ? -16.348 10.346 7.100 1.00 95.31 98 ILE A CA 1
ATOM 760 C C . ILE A 1 98 ? -17.148 9.840 5.898 1.00 95.31 98 ILE A C 1
ATOM 762 O O . ILE A 1 98 ? -17.698 10.645 5.147 1.00 95.31 98 ILE A O 1
ATOM 766 N N . LEU A 1 99 ? -17.270 8.520 5.737 1.00 94.94 99 LEU A N 1
ATOM 767 C CA . LEU A 1 99 ? -18.087 7.923 4.678 1.00 94.94 99 LEU A CA 1
ATOM 768 C C . LEU A 1 99 ? -19.599 7.992 4.950 1.00 94.94 99 LEU A C 1
ATOM 770 O O . LEU A 1 99 ? -20.390 7.747 4.040 1.00 94.94 99 LEU A O 1
ATOM 774 N N . GLY A 1 100 ? -20.012 8.317 6.178 1.00 95.94 100 GLY A N 1
ATOM 775 C CA . GLY A 1 100 ? -21.413 8.285 6.595 1.00 95.94 100 GLY A CA 1
ATOM 776 C C . GLY A 1 100 ? -21.989 6.867 6.657 1.00 95.94 100 GLY A C 1
ATOM 777 O O . GLY A 1 100 ? -23.182 6.685 6.413 1.00 95.94 100 GLY A O 1
ATOM 778 N N . LEU A 1 101 ? -21.151 5.871 6.953 1.00 96.88 101 LEU A N 1
ATOM 779 C CA . LEU A 1 101 ? -21.516 4.456 7.030 1.00 96.88 101 LEU A CA 1
ATOM 780 C C . LEU A 1 101 ? -21.424 3.939 8.478 1.00 96.88 101 LEU A C 1
ATOM 782 O O . LEU A 1 101 ? -20.632 4.457 9.267 1.00 96.88 101 LEU A O 1
ATOM 786 N N . PRO A 1 102 ? -22.195 2.903 8.850 1.00 96.31 102 PRO A N 1
ATOM 787 C CA . PRO A 1 102 ? -21.917 2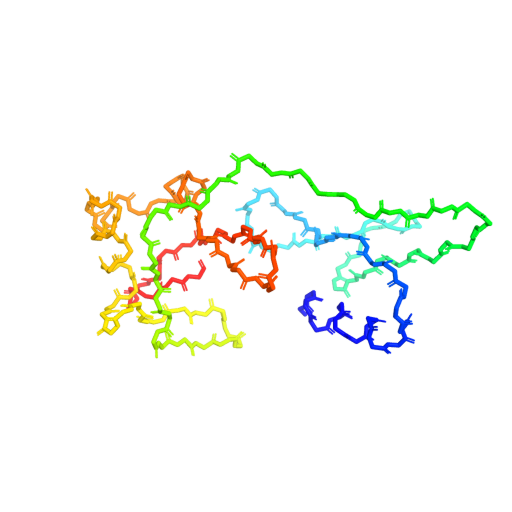.101 10.037 1.00 96.31 102 PRO A CA 1
ATOM 788 C C . PRO A 1 102 ? -20.530 1.450 9.958 1.00 96.31 102 PRO A C 1
ATOM 790 O O . PRO A 1 102 ? -20.092 1.039 8.885 1.00 96.31 102 PRO A O 1
ATOM 7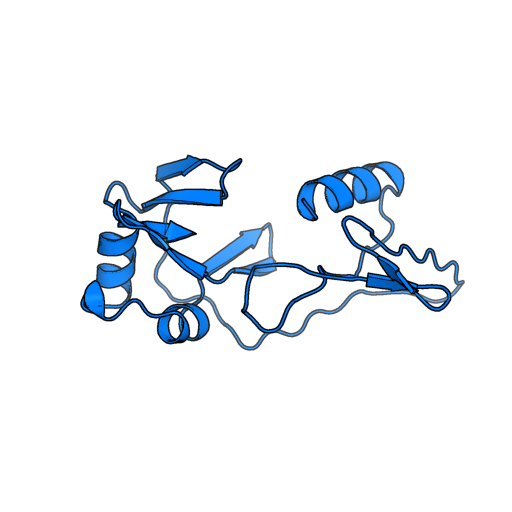93 N N . ILE A 1 103 ? -19.859 1.290 11.102 1.00 94.44 103 ILE A N 1
ATOM 794 C CA . ILE A 1 103 ? -18.548 0.621 11.157 1.00 94.44 103 ILE A CA 1
ATOM 795 C C . ILE A 1 103 ? -18.607 -0.828 10.646 1.00 94.44 103 ILE A C 1
ATOM 797 O O . ILE A 1 103 ? -17.686 -1.281 9.973 1.00 94.44 103 ILE A O 1
ATOM 801 N N . ASP A 1 104 ? -19.719 -1.523 10.893 1.00 94.06 104 ASP A N 1
ATOM 802 C CA . ASP A 1 104 ? -19.929 -2.911 10.463 1.00 94.06 104 ASP A CA 1
ATOM 803 C C . ASP A 1 104 ? -20.058 -3.056 8.934 1.00 94.06 104 ASP A C 1
ATOM 805 O O . ASP A 1 104 ? -19.878 -4.149 8.397 1.00 94.06 104 ASP A O 1
ATOM 809 N N . ASP A 1 105 ? -20.305 -1.952 8.220 1.00 95.75 105 ASP A N 1
ATOM 810 C CA . ASP A 1 105 ? -20.386 -1.927 6.757 1.00 95.75 105 ASP A CA 1
ATOM 811 C C . ASP A 1 105 ? -19.012 -1.710 6.094 1.00 95.75 105 ASP A C 1
ATOM 813 O O . ASP A 1 105 ? -18.900 -1.749 4.863 1.00 95.75 105 ASP A O 1
ATOM 817 N N . LEU A 1 106 ? -17.940 -1.518 6.878 1.00 95.81 106 LEU A N 1
ATOM 818 C CA . LEU A 1 106 ? -16.570 -1.380 6.379 1.00 95.81 106 LEU A CA 1
ATOM 819 C C . LEU A 1 106 ? -16.024 -2.709 5.837 1.00 95.81 106 LEU A C 1
ATOM 821 O O . LEU A 1 106 ? -15.275 -3.444 6.481 1.00 95.81 106 LEU A O 1
ATOM 825 N N . THR A 1 107 ? -16.397 -2.999 4.597 1.00 94.00 107 THR A N 1
ATOM 826 C CA . THR A 1 107 ? -16.014 -4.203 3.856 1.00 94.00 107 THR A CA 1
ATOM 827 C C . THR A 1 107 ? -14.881 -3.929 2.858 1.00 94.00 107 THR A C 1
ATOM 829 O O . THR A 1 107 ? -14.684 -2.784 2.438 1.00 94.00 107 THR A O 1
ATOM 832 N N . PRO A 1 108 ? -14.171 -4.968 2.373 1.00 90.62 108 PRO A N 1
ATOM 833 C CA . PRO A 1 108 ? -13.209 -4.829 1.273 1.00 90.62 108 PRO A CA 1
ATOM 834 C C . PRO A 1 108 ? -13.777 -4.112 0.038 1.00 90.62 108 PRO A C 1
ATOM 836 O O . PRO A 1 108 ? -13.081 -3.343 -0.624 1.00 90.62 108 PRO A O 1
ATOM 839 N N . GLN A 1 109 ? -15.061 -4.319 -0.260 1.00 92.25 109 GLN A N 1
ATOM 840 C CA . GLN A 1 109 ? -15.761 -3.644 -1.350 1.00 92.25 109 GLN A CA 1
ATOM 841 C C . GLN A 1 109 ? -15.902 -2.138 -1.088 1.00 92.25 109 GLN A C 1
ATOM 843 O O . GLN A 1 109 ? -15.674 -1.341 -2.001 1.00 92.25 109 GLN A O 1
ATOM 848 N N . VAL A 1 110 ? -16.219 -1.735 0.148 1.00 95.06 110 VAL A N 1
ATOM 849 C CA . VAL A 1 110 ? -16.257 -0.319 0.551 1.00 95.06 110 VAL A CA 1
ATOM 850 C C . VAL A 1 110 ? -14.872 0.309 0.419 1.00 95.06 110 VAL A C 1
ATOM 852 O O . VAL A 1 110 ? -14.751 1.349 -0.223 1.00 95.06 110 VAL A O 1
ATOM 855 N N . PHE A 1 111 ? -13.811 -0.351 0.889 1.00 94.19 111 PHE A N 1
ATOM 856 C CA . PHE A 1 111 ? -12.442 0.168 0.758 1.00 94.19 111 PHE A CA 1
ATOM 857 C C . PHE A 1 111 ? -11.953 0.277 -0.693 1.00 94.19 111 PHE A C 1
ATOM 859 O O . PHE A 1 111 ? -11.155 1.158 -1.022 1.00 94.19 111 PHE A O 1
ATOM 866 N N . SER A 1 112 ? -12.426 -0.601 -1.581 1.00 90.62 112 SER A N 1
ATOM 867 C CA . SER A 1 112 ? -12.159 -0.493 -3.018 1.00 90.62 112 SER A CA 1
ATOM 868 C C . SER A 1 112 ? -12.957 0.632 -3.683 1.00 90.62 112 SER A C 1
ATOM 870 O O . SER A 1 112 ? -12.501 1.184 -4.684 1.00 90.62 112 SER A O 1
ATOM 872 N N . THR A 1 113 ? -14.147 0.945 -3.168 1.00 92.94 113 THR A N 1
ATOM 873 C CA . THR A 1 113 ? -15.035 1.986 -3.711 1.00 92.94 113 THR A CA 1
ATOM 874 C C . THR A 1 113 ? -14.606 3.379 -3.252 1.00 92.94 113 THR A C 1
ATOM 876 O O . THR A 1 113 ? -14.614 4.316 -4.049 1.00 92.94 113 THR A O 1
ATOM 879 N N . TYR A 1 114 ? -14.173 3.497 -1.996 1.00 93.81 114 TYR A N 1
ATOM 880 C CA . TYR A 1 114 ? -13.777 4.747 -1.348 1.00 93.81 114 TYR A CA 1
ATOM 881 C C . TYR A 1 114 ? -12.309 4.709 -0.889 1.00 93.81 114 TYR A C 1
ATOM 883 O O . TYR A 1 114 ? -12.028 4.855 0.301 1.00 93.81 114 TYR A O 1
ATOM 891 N N . PRO A 1 115 ? -11.335 4.486 -1.789 1.00 94.19 115 PRO A N 1
ATOM 892 C CA . PRO A 1 115 ? -9.944 4.398 -1.373 1.00 94.19 115 PRO A CA 1
ATOM 893 C C . PRO A 1 115 ? -9.448 5.734 -0.811 1.00 94.19 115 PRO A C 1
ATOM 895 O O . PRO A 1 115 ? -9.927 6.806 -1.187 1.00 94.19 115 PRO A O 1
ATOM 898 N N . VAL A 1 116 ? -8.422 5.678 0.034 1.00 94.25 116 VAL A N 1
ATOM 899 C CA . VAL A 1 116 ? -7.738 6.885 0.500 1.00 94.25 116 VAL A CA 1
ATOM 900 C C . VAL A 1 116 ? -6.741 7.359 -0.555 1.00 94.25 116 VAL A C 1
ATOM 902 O O . VAL A 1 116 ? -6.157 6.572 -1.310 1.00 94.25 116 VAL A O 1
ATOM 905 N N . MET A 1 117 ? -6.549 8.671 -0.641 1.00 93.50 117 MET A N 1
ATOM 906 C CA . MET A 1 117 ? -5.662 9.285 -1.625 1.00 93.50 117 MET A CA 1
ATOM 907 C C . MET A 1 117 ? -4.577 10.085 -0.914 1.00 93.50 117 MET A C 1
ATOM 909 O O . MET A 1 117 ? -4.863 10.990 -0.142 1.00 93.50 117 MET A O 1
ATOM 913 N N . LEU A 1 118 ? -3.317 9.755 -1.194 1.00 91.50 118 LEU A N 1
ATOM 914 C CA . LEU A 1 118 ? -2.152 10.461 -0.673 1.00 91.50 118 LEU A CA 1
ATOM 915 C C . LEU A 1 118 ? -1.664 11.487 -1.697 1.00 91.50 118 LEU A C 1
ATOM 917 O O . LEU A 1 118 ? -1.385 11.128 -2.844 1.00 91.50 118 LEU A O 1
ATOM 921 N N . GLN A 1 119 ? -1.507 12.742 -1.284 1.00 90.62 119 GLN A N 1
ATOM 922 C CA . GLN A 1 119 ? -0.897 13.779 -2.112 1.00 90.62 119 GLN A CA 1
ATOM 923 C C . GLN A 1 119 ? 0.614 13.847 -1.866 1.00 90.62 119 GLN A C 1
ATOM 925 O O . GLN A 1 119 ? 1.059 14.041 -0.739 1.00 90.62 119 GLN A O 1
ATOM 930 N N . ILE A 1 120 ? 1.416 13.727 -2.926 1.00 86.75 120 ILE A N 1
ATOM 931 C CA . ILE A 1 120 ? 2.865 13.967 -2.881 1.00 86.75 120 ILE A CA 1
ATOM 932 C C . ILE A 1 120 ? 3.219 14.945 -4.000 1.00 86.75 120 ILE A C 1
ATOM 934 O O . ILE A 1 120 ? 3.138 14.622 -5.192 1.00 86.75 120 ILE A O 1
ATOM 938 N N . GLY A 1 121 ? 3.606 16.162 -3.613 1.00 88.50 121 GLY A N 1
ATOM 939 C CA . GLY A 1 121 ? 3.779 17.270 -4.549 1.00 88.50 121 GLY A CA 1
ATOM 940 C C . GLY A 1 121 ? 2.466 17.580 -5.272 1.00 88.50 121 GLY A C 1
ATOM 941 O O . GLY A 1 121 ? 1.443 17.824 -4.641 1.00 88.50 121 GLY A O 1
ATOM 942 N N . LEU A 1 122 ? 2.486 17.540 -6.605 1.00 86.56 122 LEU A N 1
ATOM 943 C CA . LEU A 1 122 ? 1.303 17.782 -7.444 1.00 86.56 122 LEU A CA 1
ATOM 944 C C . LEU A 1 122 ? 0.550 16.495 -7.828 1.00 86.56 122 LEU A C 1
ATOM 946 O O . LEU A 1 122 ? -0.404 16.550 -8.600 1.00 86.56 122 LEU A O 1
ATOM 950 N N . ASN A 1 123 ? 0.980 15.334 -7.323 1.00 86.81 123 ASN A N 1
ATOM 951 C CA . ASN A 1 123 ? 0.457 14.033 -7.727 1.00 86.81 123 ASN A CA 1
ATOM 952 C C . ASN A 1 123 ? -0.339 13.364 -6.604 1.00 86.81 123 ASN A C 1
ATOM 954 O O . ASN A 1 123 ? 0.081 13.356 -5.450 1.00 86.81 123 ASN A O 1
ATOM 958 N N . TRP A 1 124 ? -1.445 12.725 -6.978 1.00 90.38 124 TRP A N 1
ATOM 959 C CA . TRP A 1 124 ? -2.268 11.909 -6.087 1.00 90.38 124 TRP A CA 1
ATOM 960 C C . TRP A 1 124 ? -1.959 10.429 -6.251 1.00 90.38 124 TRP A C 1
ATOM 962 O O . TRP A 1 124 ? -1.844 9.964 -7.381 1.00 90.38 124 TRP A O 1
ATOM 972 N N . TYR A 1 125 ? -1.890 9.673 -5.161 1.00 89.75 125 TYR A N 1
ATOM 973 C CA . TYR A 1 125 ? -1.635 8.235 -5.154 1.00 89.75 125 TYR A CA 1
ATOM 974 C C . TYR A 1 125 ? -2.750 7.519 -4.406 1.00 89.75 125 TYR A C 1
ATOM 976 O O . TYR A 1 125 ? -2.998 7.796 -3.238 1.00 89.75 125 TYR A O 1
ATOM 984 N N . VAL A 1 126 ? -3.410 6.586 -5.086 1.00 91.62 126 VAL A N 1
ATOM 985 C CA . VAL A 1 126 ? -4.486 5.788 -4.496 1.00 91.62 126 VAL A CA 1
ATOM 986 C C . VAL A 1 126 ? -3.884 4.730 -3.571 1.00 91.62 126 VAL A C 1
ATOM 988 O O . VAL A 1 126 ? -2.848 4.122 -3.879 1.00 91.62 126 VAL A O 1
ATOM 991 N N . ARG A 1 127 ? -4.527 4.529 -2.426 1.00 89.12 127 ARG A N 1
ATOM 992 C CA . ARG A 1 127 ? -4.242 3.479 -1.455 1.00 89.12 127 ARG A CA 1
ATOM 993 C C . ARG A 1 127 ? -5.576 2.907 -0.989 1.00 89.12 127 ARG A C 1
ATOM 995 O O . ARG A 1 127 ? -6.482 3.651 -0.633 1.00 89.12 127 ARG A O 1
ATOM 1002 N N . SER A 1 128 ? -5.692 1.591 -0.995 1.00 84.62 128 SER A N 1
ATOM 1003 C CA . SER A 1 128 ? -6.861 0.918 -0.436 1.00 84.62 128 SER A CA 1
ATOM 1004 C C . SER A 1 128 ? -6.505 0.343 0.919 1.00 84.62 128 SER A C 1
ATOM 1006 O O . SER A 1 128 ? -5.421 -0.215 1.091 1.00 84.62 128 SER A O 1
ATOM 1008 N N . ILE A 1 129 ? -7.439 0.485 1.851 1.00 93.44 129 ILE A N 1
ATOM 1009 C CA . ILE A 1 129 ? -7.450 -0.277 3.092 1.00 93.44 129 ILE A CA 1
ATOM 1010 C C . ILE A 1 129 ? -7.812 -1.718 2.710 1.00 93.44 129 ILE A C 1
ATOM 1012 O O . ILE A 1 129 ? -8.724 -1.965 1.924 1.00 93.44 129 ILE A O 1
ATOM 1016 N N . GLN A 1 130 ? -7.053 -2.677 3.206 1.00 90.50 130 GLN A N 1
ATOM 1017 C CA . GLN A 1 130 ? -7.325 -4.098 3.088 1.00 90.50 130 GLN A CA 1
ATOM 1018 C C . GLN A 1 130 ? -8.448 -4.527 4.039 1.00 90.50 130 GLN A C 1
ATOM 1020 O O . GLN A 1 130 ? -9.347 -5.255 3.616 1.00 90.50 130 GLN A O 1
ATOM 1025 N N . LYS A 1 131 ? -8.386 -4.131 5.319 1.00 92.69 131 LYS A N 1
ATOM 1026 C CA . LYS A 1 131 ? -9.347 -4.577 6.343 1.00 92.69 131 LYS A CA 1
ATOM 1027 C C . LYS A 1 131 ? -9.377 -3.708 7.603 1.00 92.69 131 LYS A C 1
ATOM 1029 O O . LYS A 1 131 ? -8.424 -2.994 7.910 1.00 92.69 131 LYS A O 1
ATOM 1034 N N . VAL A 1 132 ? -10.445 -3.893 8.381 1.00 96.38 132 VAL A N 1
ATOM 1035 C CA . VAL A 1 132 ? -10.503 -3.547 9.808 1.00 96.38 132 VAL A CA 1
ATOM 1036 C C . VAL A 1 132 ? -9.925 -4.705 10.629 1.00 96.38 132 VAL A C 1
ATOM 1038 O O . VAL A 1 132 ? -10.246 -5.870 10.385 1.00 96.38 132 VAL A O 1
ATOM 1041 N N . ASN A 1 133 ? -9.048 -4.403 11.582 1.00 95.94 133 ASN A N 1
ATOM 1042 C CA . ASN A 1 133 ? -8.525 -5.366 12.549 1.00 95.94 133 ASN A CA 1
ATOM 1043 C C . ASN A 1 133 ? -9.423 -5.438 13.797 1.00 95.94 133 ASN A C 1
ATOM 1045 O O . ASN A 1 133 ? -10.224 -4.545 14.047 1.00 95.94 133 ASN A O 1
ATOM 1049 N N . GLU A 1 134 ? -9.254 -6.478 14.619 1.00 94.06 134 GLU A N 1
ATOM 1050 C CA . GLU A 1 134 ? -10.056 -6.686 15.843 1.00 94.06 134 GLU A CA 1
ATOM 1051 C C . GLU A 1 134 ? -9.979 -5.521 16.845 1.00 94.06 134 GLU A C 1
ATOM 1053 O O . GLU A 1 134 ? -10.912 -5.299 17.607 1.00 94.06 134 GLU A O 1
ATOM 1058 N N . ASP A 1 135 ? -8.878 -4.767 16.837 1.00 95.25 135 ASP A N 1
ATOM 1059 C CA . ASP A 1 135 ? -8.658 -3.592 17.689 1.00 95.25 135 ASP A CA 1
ATOM 1060 C C . ASP A 1 135 ? -9.162 -2.275 17.067 1.00 95.25 135 ASP A C 1
ATOM 1062 O O . ASP A 1 135 ? -8.875 -1.204 17.595 1.00 95.25 135 ASP A O 1
ATOM 1066 N N . GLY A 1 136 ? -9.860 -2.332 15.927 1.00 94.75 136 GLY A N 1
ATOM 1067 C CA . GLY A 1 136 ? -10.354 -1.157 15.202 1.00 94.75 136 GLY A CA 1
ATOM 1068 C C . GLY A 1 136 ? -9.299 -0.428 14.360 1.00 94.75 136 GLY A C 1
ATOM 1069 O O . GLY A 1 136 ? -9.617 0.573 13.718 1.00 94.75 136 GLY A O 1
ATOM 1070 N N . SER A 1 137 ? -8.053 -0.916 14.316 1.00 97.44 137 SER A N 1
ATOM 1071 C CA . SER A 1 137 ? -7.032 -0.367 13.415 1.00 97.44 137 SER A CA 1
ATOM 1072 C C . SER A 1 137 ? -7.261 -0.797 11.965 1.00 97.44 137 SER A C 1
ATOM 1074 O O . SER A 1 137 ? -7.801 -1.871 11.696 1.00 97.44 137 SER A O 1
ATOM 1076 N N . LEU A 1 138 ? -6.794 0.012 11.018 1.00 96.81 138 LEU A N 1
ATOM 1077 C CA . LEU A 1 138 ? -6.899 -0.254 9.582 1.00 96.81 138 LEU A CA 1
ATOM 1078 C C . LEU A 1 138 ? -5.553 -0.724 9.017 1.00 96.81 138 LEU A C 1
ATOM 1080 O O . LEU A 1 138 ? -4.496 -0.219 9.405 1.00 96.81 138 LEU A O 1
ATOM 1084 N N . THR A 1 139 ? -5.588 -1.689 8.100 1.00 93.75 139 THR A N 1
ATOM 1085 C CA . THR A 1 139 ? -4.434 -2.170 7.311 1.00 93.75 139 THR A CA 1
ATOM 1086 C C . THR A 1 139 ? -4.780 -2.104 5.848 1.00 93.75 139 THR A C 1
ATOM 1088 O O . THR A 1 139 ? -5.935 -2.469 5.561 1.00 93.75 139 THR A O 1
#

Radius of gyration: 18.09 Å; chains: 1; bounding box: 43×39×45 Å